Protein AF-A0A662H2T8-F1 (afdb_monomer)

Mean predicted aligned error: 11.65 Å

Radius of gyration: 18.66 Å; Cα contacts (8 Å, |Δi|>4): 124; chains: 1; bounding box: 40×36×52 Å

Secondary structure (DSSP, 8-state):
-EEE-SS-EEEEEE--SSSSEEEEEETTT--EEEEESSEEEEEE-TT-EEEEEETT-PPPGGGGS-------GGG---TT-------

Nearest PDB structures (foldseek):
  1j0j-assembly1_A  TM=5.275E-01  e=4.135E-02  Geobacillus stearothermophilus
  5h05-assembly2_B  TM=6.195E-01  e=3.517E-01  marine metagenome
  1gvi-assembly1_B  TM=5.106E-01  e=1.598E-01  Thermus sp.
  5h06-assembly4_D  TM=6.031E-01  e=7.314E-01  marine metagenome
  2dyp-assembly1_D  TM=6.307E-01  e=1.359E+00  Homo sapiens

Foldseek 3Di:
DKDWAQAWDKDKDQPPDPAQWKWKAWPVPRDIDIAGHRIGIDTDHHGTMIDIGGPPCDDDPVNVDPPPPDDDPVRPPPVPDDDDDDD

pLDDT: mean 78.58, std 13.8, range [48.97, 92.75]

Solvent-accessible surface area (backbone atoms only — not comparable to full-atom values): 5569 Å² total; per-residue (Å²): 90,82,48,76,30,83,58,61,45,80,46,77,42,72,50,90,50,94,55,52,38,33,34,39,33,32,71,87,74,72,46,74,45,80,37,63,46,68,55,34,72,49,82,45,50,59,71,37,43,32,40,41,40,48,65,96,50,81,79,54,76,74,79,69,54,80,81,72,78,88,68,56,84,88,68,65,76,70,89,78,72,81,78,80,79,80,131

Structure (mmCIF, N/CA/C/O backbone):
data_AF-A0A662H2T8-F1
#
_entry.id   AF-A0A662H2T8-F1
#
loop_
_atom_site.group_PDB
_atom_site.id
_atom_site.type_symbol
_atom_site.label_atom_id
_atom_site.label_alt_id
_atom_site.label_comp_id
_atom_site.label_asym_id
_atom_site.label_entity_id
_atom_site.label_seq_id
_atom_site.pdbx_PDB_ins_code
_atom_site.Cartn_x
_atom_site.Cartn_y
_atom_site.Cartn_z
_atom_site.occupancy
_atom_site.B_iso_or_equiv
_atom_site.auth_seq_id
_atom_site.auth_comp_id
_atom_site.auth_asym_id
_atom_site.auth_atom_id
_atom_site.pdbx_PDB_model_num
ATOM 1 N N . MET A 1 1 ? 2.733 -3.578 2.724 1.00 82.19 1 MET A N 1
ATOM 2 C CA . MET A 1 1 ?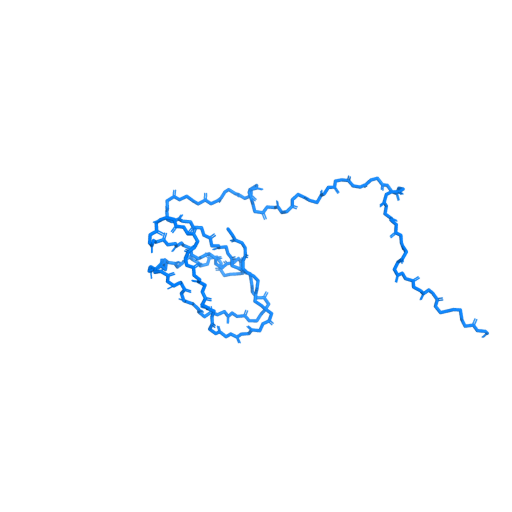 2.295 -4.218 1.462 1.00 82.19 1 MET A CA 1
ATOM 3 C C . MET A 1 1 ? 2.804 -3.392 0.289 1.00 82.19 1 MET A C 1
ATOM 5 O O . MET A 1 1 ? 2.822 -2.172 0.398 1.00 82.19 1 MET A O 1
ATOM 9 N N . ILE A 1 2 ? 3.229 -4.036 -0.801 1.00 85.56 2 ILE A N 1
ATOM 10 C CA . ILE A 1 2 ? 3.681 -3.363 -2.030 1.00 85.56 2 ILE A CA 1
ATOM 11 C C . ILE A 1 2 ? 2.602 -3.542 -3.100 1.00 85.56 2 ILE A C 1
ATOM 13 O O . ILE A 1 2 ? 2.106 -4.652 -3.284 1.00 85.56 2 ILE A O 1
ATOM 17 N N . VAL A 1 3 ? 2.237 -2.461 -3.787 1.00 85.25 3 VAL A N 1
ATOM 18 C CA . VAL A 1 3 ? 1.284 -2.465 -4.902 1.00 85.25 3 VAL A CA 1
ATOM 19 C C . VAL A 1 3 ? 1.984 -1.896 -6.130 1.00 85.25 3 VAL A C 1
ATOM 21 O O . VAL A 1 3 ? 2.360 -0.728 -6.138 1.00 85.25 3 VAL A O 1
ATOM 24 N N . ALA A 1 4 ? 2.159 -2.713 -7.165 1.00 86.00 4 ALA A N 1
ATOM 25 C CA . ALA A 1 4 ? 2.697 -2.280 -8.451 1.00 86.00 4 ALA A CA 1
ATOM 26 C C . ALA A 1 4 ? 1.562 -2.168 -9.472 1.00 86.00 4 ALA A C 1
ATOM 28 O O . ALA A 1 4 ? 0.705 -3.050 -9.553 1.00 86.00 4 ALA A O 1
ATOM 29 N N . SER A 1 5 ? 1.541 -1.080 -10.240 1.00 84.50 5 SER A N 1
ATOM 30 C CA . SER A 1 5 ? 0.534 -0.851 -11.272 1.00 84.50 5 SER A CA 1
ATOM 31 C C . SER A 1 5 ? 1.175 -0.852 -12.652 1.00 84.50 5 SER A C 1
ATOM 33 O O . SER A 1 5 ? 1.978 0.015 -12.980 1.00 84.50 5 SER A O 1
ATOM 35 N N . GLU A 1 6 ? 0.806 -1.818 -13.488 1.00 83.00 6 GLU A N 1
ATOM 36 C CA . GLU A 1 6 ? 1.315 -1.909 -14.863 1.00 83.00 6 GLU A CA 1
ATOM 37 C C . GLU A 1 6 ? 0.608 -0.930 -15.810 1.00 83.00 6 GLU A C 1
ATOM 39 O O . GLU A 1 6 ? 1.192 -0.473 -16.791 1.00 83.00 6 GLU A O 1
ATOM 44 N N . LYS A 1 7 ? -0.647 -0.578 -15.502 1.00 81.44 7 LYS A N 1
ATOM 45 C CA . LYS A 1 7 ? -1.494 0.322 -16.292 1.00 81.44 7 LYS A CA 1
ATOM 46 C C . LYS A 1 7 ? -2.179 1.344 -15.394 1.00 81.44 7 LYS A C 1
ATOM 48 O O . LYS A 1 7 ? -2.677 0.993 -14.327 1.00 81.44 7 LYS A O 1
ATOM 53 N N . 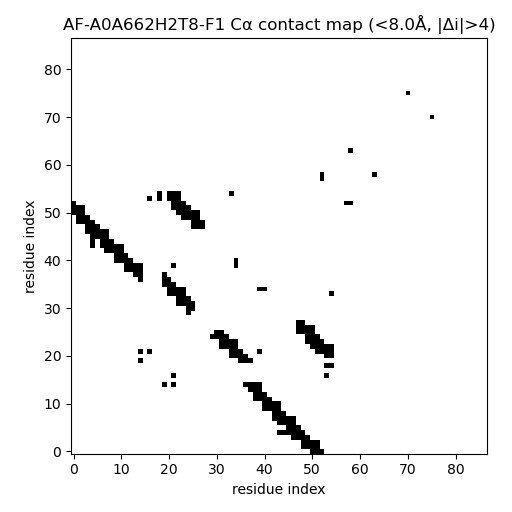ARG A 1 8 ? -2.267 2.589 -15.870 1.00 87.94 8 ARG A N 1
ATOM 54 C CA . ARG A 1 8 ? -3.032 3.664 -15.218 1.00 87.94 8 ARG A CA 1
ATOM 55 C C . ARG A 1 8 ? -4.487 3.238 -15.003 1.00 87.94 8 ARG A C 1
ATOM 57 O O . ARG A 1 8 ? -5.115 2.714 -15.923 1.00 87.94 8 ARG A O 1
ATOM 64 N N . GLY A 1 9 ? -5.039 3.519 -13.828 1.00 89.19 9 GLY A N 1
ATOM 65 C CA . GLY A 1 9 ? -6.439 3.234 -13.545 1.00 89.19 9 GLY A CA 1
ATOM 66 C C . GLY A 1 9 ? -6.825 3.467 -12.094 1.00 89.19 9 GLY A C 1
ATOM 67 O O . GLY A 1 9 ? -6.065 4.006 -11.298 1.00 89.19 9 GLY A O 1
ATOM 68 N N . LYS A 1 10 ? -8.043 3.060 -11.753 1.00 91.31 10 LYS A N 1
ATOM 69 C CA . LYS A 1 10 ? -8.556 3.121 -10.389 1.00 91.31 10 LYS A CA 1
ATOM 70 C C . LYS A 1 10 ? -8.312 1.779 -9.707 1.00 91.31 10 LYS A C 1
ATOM 72 O O . LYS A 1 10 ? -8.848 0.763 -10.148 1.00 91.31 10 LYS A O 1
ATOM 77 N N . CYS A 1 11 ? -7.506 1.767 -8.651 1.00 89.25 11 CYS A N 1
ATOM 78 C CA . CYS A 1 11 ? -7.236 0.572 -7.862 1.00 89.25 11 CYS A CA 1
ATO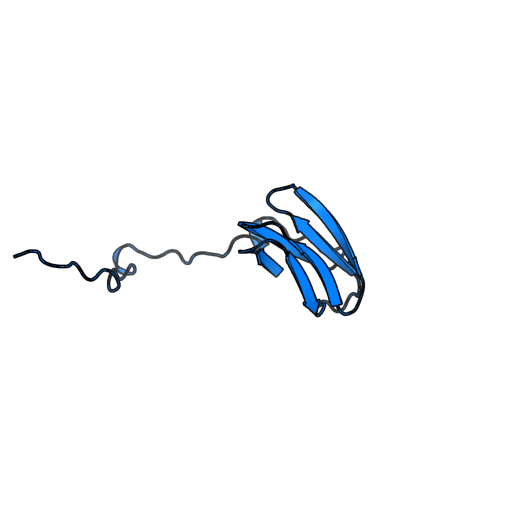M 79 C C . CYS A 1 11 ? -8.167 0.531 -6.648 1.00 89.25 11 CYS A C 1
ATOM 81 O O . CYS A 1 11 ? -8.357 1.540 -5.967 1.00 89.25 11 CYS A O 1
ATOM 83 N N . ARG A 1 12 ? -8.755 -0.641 -6.392 1.00 92.31 12 ARG A N 1
ATOM 84 C CA . ARG A 1 12 ? -9.608 -0.912 -5.231 1.00 92.31 12 ARG A CA 1
ATOM 85 C C . ARG A 1 12 ? -9.063 -2.143 -4.528 1.00 92.31 12 ARG A C 1
ATOM 87 O O . ARG A 1 12 ? -8.964 -3.203 -5.140 1.00 92.31 12 ARG A O 1
ATOM 94 N N . ILE A 1 13 ? -8.709 -1.999 -3.260 1.00 89.94 13 ILE A N 1
ATOM 95 C CA . ILE A 1 13 ? -8.123 -3.067 -2.450 1.00 89.94 13 ILE A CA 1
ATOM 96 C C . ILE A 1 13 ? -8.971 -3.209 -1.194 1.00 89.94 13 ILE A C 1
ATOM 98 O O . ILE A 1 13 ? -9.265 -2.217 -0.533 1.00 89.94 13 ILE A O 1
ATOM 102 N N . ARG A 1 14 ? -9.364 -4.433 -0.838 1.00 91.38 14 ARG A N 1
ATOM 103 C CA . ARG A 1 14 ? -9.980 -4.679 0.470 1.00 91.38 14 ARG A CA 1
ATOM 104 C C . ARG A 1 14 ? -8.940 -4.397 1.550 1.00 91.38 14 ARG A C 1
ATOM 106 O O . ARG A 1 14 ? -7.859 -4.973 1.487 1.00 91.38 14 ARG A O 1
ATOM 113 N N . ASN A 1 15 ? -9.257 -3.517 2.496 1.00 91.31 15 ASN A N 1
ATOM 114 C CA . ASN A 1 15 ? -8.336 -3.111 3.549 1.00 91.31 15 ASN A CA 1
ATOM 115 C C . ASN A 1 15 ? -7.868 -4.357 4.328 1.00 91.31 15 ASN A C 1
ATOM 117 O O . ASN A 1 15 ? -8.701 -5.010 4.960 1.00 91.31 15 ASN A O 1
ATOM 121 N N . PRO A 1 16 ? -6.573 -4.721 4.254 1.00 87.31 16 PRO A N 1
ATOM 122 C CA . PRO A 1 16 ? -6.055 -5.898 4.940 1.00 87.31 16 PRO A CA 1
ATOM 123 C C . PRO A 1 16 ? -5.685 -5.609 6.401 1.00 87.31 16 PRO A C 1
ATOM 125 O O . PRO A 1 16 ? -5.223 -6.513 7.091 1.00 87.31 16 PRO A O 1
ATOM 128 N N . PHE A 1 17 ? -5.814 -4.362 6.861 1.00 87.81 17 PHE A N 1
ATOM 129 C CA . PHE A 1 17 ? -5.422 -3.949 8.201 1.00 87.81 17 PHE A CA 1
ATOM 130 C C . PHE A 1 17 ? -6.630 -3.878 9.134 1.00 87.81 17 PHE A C 1
ATOM 132 O O . PHE A 1 17 ? -7.699 -3.411 8.744 1.00 87.81 17 PHE A O 1
ATOM 139 N N . ASP A 1 18 ? -6.426 -4.262 10.397 1.00 82.88 18 ASP A N 1
ATOM 140 C CA . ASP A 1 18 ? -7.453 -4.159 11.445 1.00 82.88 18 ASP A CA 1
ATOM 141 C C . ASP A 1 18 ? -7.887 -2.702 11.679 1.00 82.88 18 ASP A C 1
ATOM 143 O O . ASP A 1 18 ? -9.038 -2.413 12.013 1.00 82.88 18 ASP A O 1
ATOM 147 N N . ASN A 1 19 ? -6.966 -1.760 11.450 1.00 77.19 19 ASN A N 1
ATOM 148 C CA . ASN A 1 19 ? -7.273 -0.340 11.443 1.00 77.19 19 ASN A CA 1
ATOM 149 C C . ASN A 1 19 ? -7.963 0.048 10.134 1.00 77.19 19 ASN A C 1
ATOM 151 O O . ASN A 1 19 ? -7.455 -0.179 9.036 1.00 77.19 19 ASN A O 1
ATOM 155 N N . LYS A 1 20 ? -9.080 0.773 10.253 1.00 85.62 20 LYS A N 1
ATOM 156 C CA . LYS A 1 20 ? -9.807 1.328 9.100 1.00 85.62 20 LYS A CA 1
ATOM 157 C C . LYS A 1 20 ? -9.019 2.390 8.328 1.00 85.62 20 LYS A C 1
ATOM 159 O O . LYS A 1 20 ? -9.520 2.849 7.311 1.00 85.62 20 LYS A O 1
ATOM 164 N N . ARG A 1 21 ? -7.831 2.785 8.794 1.00 89.75 21 ARG A N 1
ATOM 165 C CA . ARG A 1 21 ? -6.970 3.798 8.179 1.00 89.75 21 ARG A CA 1
ATOM 166 C C . ARG A 1 21 ? -5.659 3.190 7.710 1.00 89.75 21 ARG A C 1
ATOM 168 O O . ARG A 1 21 ? -4.944 2.539 8.477 1.00 89.75 21 ARG A O 1
ATOM 175 N N . ALA A 1 22 ? -5.336 3.448 6.453 1.00 92.19 22 ALA A N 1
ATOM 176 C CA . ALA A 1 22 ? -4.102 3.039 5.809 1.00 92.19 22 ALA A CA 1
ATOM 177 C C . ALA A 1 22 ? -3.440 4.246 5.147 1.00 92.19 22 ALA A C 1
ATOM 179 O O . ALA A 1 22 ? -4.107 5.192 4.737 1.00 92.19 22 ALA A O 1
ATOM 180 N N . VAL A 1 23 ? -2.124 4.200 5.007 1.00 91.81 23 VAL A N 1
ATOM 181 C CA . VAL A 1 23 ? -1.343 5.211 4.306 1.00 91.81 23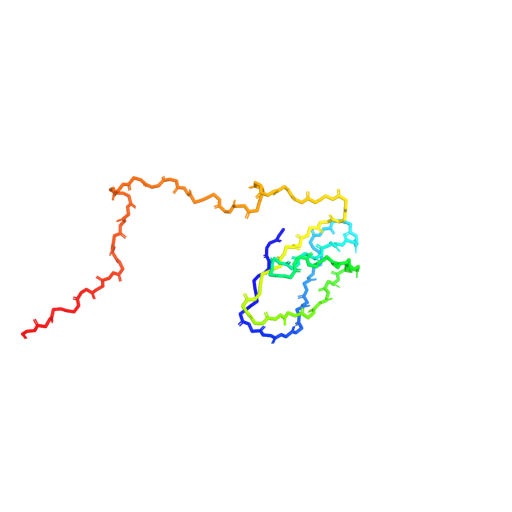 VAL A CA 1
ATOM 182 C C . VAL A 1 23 ? -0.779 4.589 3.038 1.00 91.81 23 VAL A C 1
ATOM 184 O O . VAL A 1 23 ? -0.194 3.504 3.062 1.00 91.81 23 VAL A O 1
ATOM 187 N N . LEU A 1 24 ? -0.987 5.291 1.930 1.00 91.62 24 LEU A N 1
ATOM 188 C CA . LEU A 1 24 ? -0.434 4.999 0.621 1.00 91.62 24 LEU A CA 1
ATOM 189 C C . LEU A 1 24 ? 0.722 5.966 0.346 1.00 91.62 24 LEU A C 1
ATOM 191 O O . LEU A 1 24 ? 0.510 7.174 0.292 1.00 91.62 24 LEU A O 1
ATOM 195 N N . LEU A 1 25 ? 1.923 5.442 0.135 1.00 90.25 25 LEU A N 1
ATOM 196 C CA . LEU A 1 25 ? 3.120 6.197 -0.232 1.00 90.25 25 LEU A CA 1
ATOM 197 C C . LEU A 1 25 ? 3.515 5.855 -1.672 1.00 90.25 25 LEU A C 1
ATOM 199 O O . LEU A 1 25 ? 3.849 4.709 -1.967 1.00 90.25 25 LEU A O 1
ATOM 203 N N . GLY A 1 26 ? 3.495 6.837 -2.572 1.00 88.06 26 GLY A N 1
ATOM 204 C CA . GLY A 1 26 ? 4.005 6.668 -3.934 1.00 88.06 26 GLY A CA 1
ATOM 205 C C . GLY A 1 26 ? 5.532 6.676 -3.947 1.00 88.06 26 GLY A C 1
ATOM 206 O O . GLY A 1 26 ? 6.138 7.663 -3.537 1.00 88.06 26 GLY A O 1
ATOM 207 N N . THR A 1 27 ? 6.171 5.612 -4.434 1.00 81.69 27 THR A N 1
ATOM 208 C CA . THR A 1 27 ? 7.644 5.517 -4.419 1.00 81.69 27 THR A CA 1
ATOM 209 C C . THR A 1 27 ? 8.308 6.454 -5.417 1.00 81.69 27 THR A C 1
ATOM 211 O O . THR A 1 27 ? 9.408 6.935 -5.170 1.00 81.69 27 THR A O 1
ATOM 214 N N . SER A 1 28 ? 7.634 6.729 -6.533 1.00 77.94 28 SER A N 1
ATOM 215 C CA . SER A 1 28 ? 8.088 7.636 -7.588 1.00 77.94 28 SER A CA 1
ATOM 216 C C . SER A 1 28 ? 7.905 9.110 -7.222 1.00 77.94 28 SER A C 1
ATOM 218 O O . SER A 1 28 ? 8.729 9.940 -7.589 1.00 77.94 28 SER A O 1
ATOM 220 N N . THR A 1 29 ? 6.835 9.447 -6.496 1.00 78.56 29 THR A N 1
ATOM 221 C CA . THR A 1 29 ? 6.471 10.841 -6.183 1.00 78.56 29 THR A CA 1
ATOM 222 C C . THR A 1 29 ? 6.827 11.267 -4.761 1.00 78.56 29 THR A C 1
ATOM 224 O O . THR A 1 29 ? 6.806 12.460 -4.468 1.00 78.56 29 THR A O 1
ATOM 227 N N . GLY A 1 30 ? 7.095 10.316 -3.861 1.00 82.38 30 GLY A N 1
ATOM 228 C CA . GLY A 1 30 ? 7.284 10.570 -2.431 1.00 82.38 30 GLY A CA 1
ATOM 229 C C . GLY A 1 30 ? 6.028 11.086 -1.721 1.00 82.38 30 GLY A C 1
ATOM 230 O O . GLY A 1 30 ? 6.108 11.520 -0.575 1.00 82.38 30 GLY A O 1
ATOM 231 N N . ARG A 1 31 ? 4.868 11.081 -2.391 1.00 84.56 31 ARG A N 1
ATOM 232 C CA . ARG A 1 31 ? 3.619 11.607 -1.834 1.00 84.56 31 ARG A CA 1
ATOM 233 C C . ARG A 1 31 ? 2.928 10.554 -0.986 1.00 84.56 31 ARG A C 1
ATOM 235 O O . ARG A 1 31 ? 2.724 9.426 -1.437 1.00 84.56 31 ARG A O 1
ATOM 242 N N . GLU A 1 32 ? 2.521 10.965 0.207 1.00 90.00 32 GLU A N 1
ATOM 243 C CA . GLU A 1 32 ? 1.714 10.163 1.120 1.00 90.00 32 GLU A CA 1
ATOM 244 C C . GLU A 1 32 ? 0.247 10.583 1.039 1.00 90.00 32 GLU A C 1
ATOM 246 O O . GLU A 1 32 ? -0.079 11.765 0.908 1.00 90.00 32 GLU A O 1
ATOM 251 N N . ARG A 1 33 ? -0.647 9.601 1.109 1.00 90.81 33 ARG A N 1
ATOM 252 C CA . ARG A 1 33 ? -2.089 9.813 1.136 1.00 90.81 33 ARG A CA 1
ATOM 253 C C . ARG A 1 33 ? -2.736 8.835 2.100 1.00 90.81 33 ARG A C 1
ATOM 255 O O . ARG A 1 33 ? -2.536 7.629 1.984 1.00 90.81 33 ARG A O 1
ATOM 262 N N . THR A 1 34 ? -3.545 9.349 3.014 1.00 92.31 34 THR A N 1
ATOM 263 C CA . THR A 1 34 ? -4.345 8.514 3.912 1.00 92.31 34 THR A CA 1
ATOM 264 C C . THR A 1 34 ? -5.609 8.051 3.195 1.00 92.31 34 THR A C 1
ATOM 266 O O . THR A 1 34 ? -6.273 8.829 2.508 1.00 92.31 34 THR A O 1
ATOM 269 N N . LEU A 1 35 ? -5.917 6.767 3.336 1.00 92.44 35 LEU A N 1
ATOM 270 C CA . LEU A 1 35 ?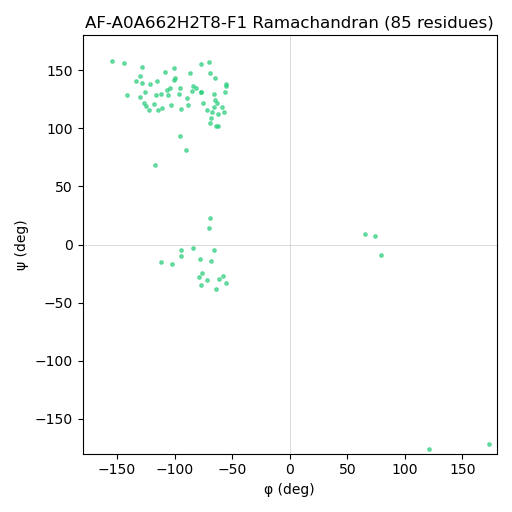 -7.095 6.093 2.811 1.00 92.44 35 LEU A CA 1
ATOM 271 C C . LEU A 1 35 ? -7.854 5.480 3.988 1.00 92.44 35 LEU A C 1
ATOM 273 O O . LEU A 1 35 ? -7.240 4.907 4.890 1.00 92.44 35 LEU A O 1
ATOM 277 N N . GLU A 1 36 ? -9.182 5.582 3.975 1.00 92.75 36 GLU A N 1
ATOM 278 C CA . GLU A 1 36 ? -10.024 5.085 5.064 1.00 92.75 36 GLU A CA 1
ATOM 279 C C . GLU A 1 36 ? -11.163 4.204 4.546 1.00 92.75 36 GLU A C 1
ATOM 281 O O . GLU A 1 36 ? -11.725 4.462 3.482 1.00 92.75 36 GLU A O 1
ATOM 286 N N . GLY A 1 37 ? -11.522 3.182 5.323 1.00 90.62 37 GLY A N 1
ATOM 287 C CA . GLY A 1 37 ? -12.659 2.301 5.068 1.00 90.62 37 GLY A CA 1
ATOM 288 C C . GLY A 1 37 ? -12.290 0.826 4.918 1.00 90.62 37 GLY A C 1
ATOM 289 O O . GLY A 1 37 ? -11.145 0.411 5.103 1.00 90.62 37 GLY A O 1
ATOM 290 N N . GLU A 1 38 ? -13.302 0.018 4.593 1.00 90.88 38 GLU A N 1
ATOM 291 C CA . GLU A 1 38 ? -13.142 -1.418 4.312 1.00 90.88 38 GLU A CA 1
ATOM 292 C C . GLU A 1 38 ? -12.542 -1.682 2.929 1.00 90.88 38 GLU A C 1
ATOM 294 O O . GLU A 1 38 ? -11.934 -2.726 2.694 1.00 90.88 38 GLU A O 1
ATOM 299 N N . VAL A 1 39 ? -12.706 -0.734 2.007 1.00 92.19 39 VAL A N 1
ATOM 300 C CA . VAL A 1 39 ? -12.134 -0.770 0.663 1.00 92.19 39 VAL A CA 1
ATOM 301 C C . VAL A 1 39 ? -11.333 0.507 0.464 1.00 92.19 39 VAL A C 1
ATOM 303 O O . VAL A 1 39 ? -11.873 1.607 0.530 1.00 92.19 39 VAL A O 1
ATOM 306 N N . LEU A 1 40 ? -10.040 0.342 0.218 1.00 92.00 40 LEU A N 1
ATOM 307 C CA . LEU A 1 40 ? -9.093 1.412 -0.048 1.00 92.00 40 LEU A CA 1
ATOM 308 C C . LEU A 1 40 ? -9.079 1.681 -1.549 1.00 92.00 40 LEU A C 1
ATOM 310 O O . LEU A 1 40 ? -8.883 0.764 -2.351 1.00 92.00 40 LEU A O 1
ATOM 314 N N . GLU A 1 41 ? -9.294 2.936 -1.924 1.00 92.75 41 GLU A N 1
ATOM 315 C CA . GLU A 1 41 ? -9.497 3.332 -3.312 1.00 92.75 41 GLU A CA 1
ATOM 316 C C . GLU A 1 41 ? -8.596 4.509 -3.683 1.00 92.75 41 GLU A C 1
ATOM 318 O O . GLU A 1 41 ? -8.584 5.536 -3.006 1.00 92.75 41 GLU A O 1
ATOM 323 N N . PHE A 1 42 ? -7.828 4.355 -4.761 1.00 91.19 42 PHE A N 1
ATOM 324 C CA . PHE A 1 42 ? -6.891 5.375 -5.226 1.00 91.19 42 PHE A CA 1
ATOM 325 C C . PHE A 1 42 ? -6.629 5.265 -6.730 1.00 91.19 42 PHE A C 1
ATOM 327 O O . PHE A 1 42 ? -6.830 4.215 -7.345 1.00 91.19 42 PHE A O 1
ATOM 334 N N . GLU A 1 43 ? -6.181 6.366 -7.330 1.00 90.50 43 GLU A N 1
ATOM 335 C CA . GLU A 1 43 ? -5.722 6.375 -8.719 1.00 90.50 43 GLU A CA 1
ATOM 336 C C . GLU A 1 43 ? -4.263 5.927 -8.803 1.00 90.50 43 GLU A C 1
ATOM 338 O O . GLU A 1 43 ? -3.425 6.347 -8.002 1.00 90.50 43 GLU A O 1
ATOM 343 N N . THR A 1 44 ? -3.971 5.078 -9.784 1.00 88.44 44 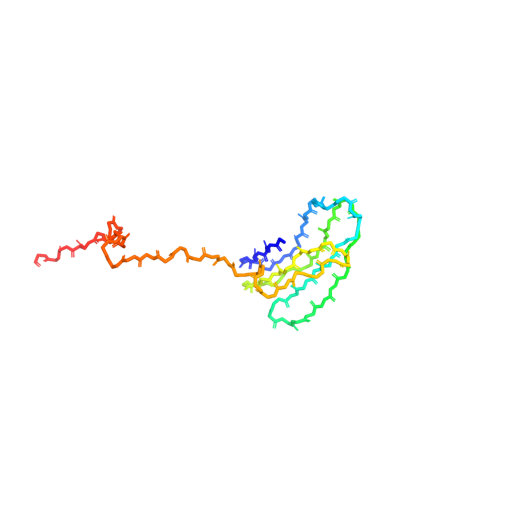THR A N 1
ATOM 344 C CA . THR A 1 44 ? -2.628 4.603 -10.100 1.00 88.44 44 THR A CA 1
ATOM 345 C C . THR A 1 44 ? -2.121 5.206 -11.396 1.00 88.44 44 THR A C 1
ATOM 347 O O . THR A 1 44 ? -2.877 5.438 -12.340 1.00 88.44 44 THR A O 1
ATOM 350 N N . GLU A 1 45 ? -0.812 5.395 -11.465 1.00 86.19 45 GLU A N 1
ATOM 351 C CA . GLU A 1 45 ? -0.078 5.746 -12.673 1.00 86.19 45 GLU A CA 1
ATOM 352 C C . GLU A 1 45 ? 0.594 4.503 -13.266 1.00 86.19 45 GLU A C 1
ATOM 354 O O . GLU A 1 45 ? 0.926 3.549 -12.560 1.00 86.19 45 GLU A O 1
ATOM 359 N N . SER A 1 46 ? 0.794 4.507 -14.585 1.00 85.00 46 SER A N 1
ATOM 360 C CA . SER A 1 46 ? 1.407 3.377 -15.287 1.00 85.00 46 SER A CA 1
ATOM 361 C C . SER A 1 46 ? 2.865 3.208 -14.857 1.00 85.00 46 SER A C 1
ATOM 363 O O . SER A 1 46 ? 3.627 4.170 -14.882 1.00 85.00 46 SER A O 1
ATOM 365 N N . GLY A 1 47 ? 3.253 1.992 -14.477 1.00 83.50 47 GLY A N 1
ATOM 366 C CA . GLY A 1 47 ? 4.610 1.667 -14.030 1.00 83.50 47 GLY A CA 1
ATOM 367 C C . GLY A 1 47 ? 4.950 2.169 -12.626 1.00 83.50 47 GLY A C 1
ATOM 368 O O . GLY A 1 47 ? 6.101 2.067 -12.205 1.00 83.50 47 GLY A O 1
ATOM 369 N N . SER A 1 48 ? 3.977 2.712 -11.890 1.00 84.31 48 SER A N 1
ATOM 370 C CA . SER A 1 48 ? 4.210 3.217 -10.540 1.00 84.31 48 SER A CA 1
ATOM 371 C C . SER A 1 48 ? 4.071 2.127 -9.486 1.00 84.31 48 SER A C 1
ATOM 373 O O . SER A 1 48 ? 3.272 1.193 -9.603 1.00 84.31 48 SER A O 1
ATOM 375 N N . THR A 1 49 ? 4.866 2.277 -8.430 1.00 86.88 49 THR A N 1
ATOM 376 C CA . THR A 1 49 ? 4.839 1.416 -7.251 1.00 86.88 49 THR A CA 1
ATOM 377 C C . THR A 1 49 ? 4.396 2.235 -6.046 1.00 86.88 49 THR A C 1
ATOM 379 O O . THR A 1 49 ? 4.759 3.402 -5.884 1.00 86.88 49 THR A O 1
ATOM 382 N N . TYR A 1 50 ? 3.580 1.615 -5.206 1.00 88.12 50 TYR A N 1
ATOM 383 C CA . TYR A 1 50 ? 3.015 2.218 -4.015 1.00 88.12 50 TYR A CA 1
ATOM 384 C C . TYR A 1 50 ? 3.273 1.318 -2.815 1.00 88.12 50 TYR A C 1
ATOM 386 O O . TYR A 1 50 ? 3.121 0.095 -2.885 1.00 88.12 50 TYR A O 1
ATOM 394 N N . PHE A 1 51 ? 3.618 1.931 -1.692 1.00 88.88 51 PHE A N 1
ATOM 395 C CA . PHE A 1 51 ? 3.651 1.265 -0.403 1.00 88.88 51 PHE A CA 1
ATOM 396 C C . PHE A 1 51 ? 2.356 1.521 0.338 1.00 88.88 51 PHE A C 1
ATOM 398 O O . PHE A 1 51 ? 1.931 2.661 0.490 1.00 88.88 51 PHE A O 1
ATOM 405 N N . LEU A 1 52 ? 1.749 0.444 0.816 1.00 89.94 52 LEU A N 1
ATOM 406 C CA . LEU A 1 52 ? 0.527 0.479 1.594 1.00 89.94 52 LEU A CA 1
ATOM 407 C C . LEU A 1 52 ? 0.800 -0.101 2.985 1.00 89.94 52 LEU A C 1
ATOM 409 O O . LEU A 1 52 ? 1.234 -1.255 3.107 1.00 89.94 52 LEU A O 1
ATOM 413 N N . TYR A 1 53 ? 0.564 0.693 4.025 1.00 90.00 53 TYR A N 1
ATOM 414 C CA . TYR A 1 53 ? 0.808 0.326 5.423 1.00 90.00 53 TYR A CA 1
ATOM 415 C C . TYR A 1 53 ? -0.266 0.913 6.351 1.00 90.00 53 TYR A C 1
ATOM 417 O O . TYR A 1 53 ? -0.912 1.893 5.980 1.00 90.00 53 TYR A O 1
ATOM 425 N N . PRO A 1 54 ? -0.500 0.332 7.542 1.00 91.81 54 PRO A N 1
ATOM 426 C CA . PRO A 1 54 ? -1.472 0.886 8.473 1.00 91.81 54 PRO A CA 1
ATOM 427 C C . PRO A 1 54 ? -0.974 2.214 9.049 1.00 91.81 54 PRO A C 1
ATOM 429 O O . PRO A 1 54 ? 0.229 2.408 9.252 1.00 91.81 54 PRO A O 1
ATOM 432 N N . GLU A 1 55 ? -1.902 3.125 9.340 1.00 88.31 55 GLU A N 1
ATOM 433 C CA . GLU A 1 55 ? -1.570 4.410 9.962 1.00 88.31 55 GLU A CA 1
ATOM 434 C C . GLU A 1 55 ? -0.784 4.207 11.274 1.00 88.31 55 GLU A C 1
ATOM 436 O O . GLU A 1 55 ? -1.062 3.295 12.056 1.00 88.31 55 GLU A O 1
ATOM 441 N N . GLY A 1 56 ? 0.252 5.026 11.491 1.00 84.06 56 GLY A N 1
ATOM 442 C CA . GLY A 1 56 ? 1.126 4.950 12.669 1.00 84.06 56 GLY A CA 1
ATOM 443 C C . GLY A 1 56 ? 2.206 3.859 12.627 1.00 84.06 56 GLY A C 1
ATOM 444 O O . GLY A 1 56 ? 3.110 3.876 13.459 1.00 84.06 56 GLY A O 1
ATOM 445 N N . LYS A 1 57 ? 2.179 2.945 11.648 1.00 83.19 57 LYS A N 1
ATOM 446 C CA . LYS A 1 57 ? 3.214 1.914 11.452 1.00 83.19 57 LYS A CA 1
ATOM 447 C C . LYS A 1 57 ? 3.918 2.101 10.113 1.00 83.19 57 LYS A C 1
ATOM 449 O O . LYS A 1 57 ? 3.767 1.292 9.197 1.00 83.19 57 LYS A O 1
ATOM 454 N N . ARG A 1 58 ? 4.684 3.190 9.997 1.00 82.25 58 ARG A N 1
ATOM 455 C CA . ARG A 1 58 ? 5.510 3.446 8.812 1.00 82.25 58 ARG A CA 1
ATOM 456 C C . ARG A 1 58 ? 6.572 2.340 8.686 1.00 82.25 58 ARG A C 1
ATOM 458 O O . ARG A 1 58 ? 7.351 2.173 9.625 1.00 82.25 58 ARG A O 1
ATOM 465 N N . PRO A 1 59 ? 6.614 1.594 7.570 1.00 74.88 59 PRO A N 1
ATOM 466 C CA . PRO A 1 59 ? 7.626 0.567 7.358 1.00 74.88 59 PRO A CA 1
ATOM 467 C C . PRO A 1 59 ? 9.012 1.209 7.262 1.00 74.88 59 PRO A C 1
ATOM 469 O O . PRO A 1 59 ? 9.158 2.310 6.718 1.00 74.88 59 PRO A O 1
ATOM 472 N N . ARG A 1 60 ? 10.030 0.531 7.800 1.00 72.44 60 ARG A N 1
ATOM 473 C CA . ARG A 1 60 ? 11.425 0.957 7.645 1.00 72.44 60 ARG A CA 1
ATOM 474 C C . ARG A 1 60 ? 11.906 0.581 6.252 1.00 72.44 60 ARG A C 1
ATOM 476 O O . ARG A 1 60 ? 11.394 -0.358 5.659 1.00 72.44 60 ARG A O 1
ATOM 483 N N . ILE A 1 61 ? 12.908 1.290 5.735 1.00 65.12 61 ILE A N 1
ATOM 484 C CA . ILE A 1 61 ? 13.468 1.034 4.395 1.00 65.12 61 ILE A CA 1
ATOM 485 C C . ILE A 1 61 ? 13.926 -0.427 4.246 1.00 65.12 61 ILE A C 1
ATOM 487 O O . ILE A 1 61 ? 13.786 -1.013 3.176 1.00 65.12 61 ILE A O 1
ATOM 491 N N . GLU A 1 62 ? 14.404 -1.029 5.332 1.00 66.75 62 GLU A N 1
ATOM 492 C CA . GLU A 1 62 ? 14.813 -2.436 5.397 1.00 66.75 62 GLU A CA 1
ATOM 493 C C . GLU A 1 62 ? 13.645 -3.413 5.176 1.00 66.75 62 GLU A C 1
ATOM 495 O O . GLU A 1 62 ? 13.808 -4.404 4.470 1.00 66.75 62 GLU A O 1
ATOM 500 N N . ASP A 1 63 ? 12.449 -3.106 5.695 1.00 63.66 63 ASP A N 1
ATOM 501 C CA . ASP A 1 63 ? 11.236 -3.921 5.505 1.00 63.66 63 ASP A CA 1
ATOM 502 C C . ASP A 1 63 ? 10.730 -3.881 4.049 1.00 63.66 63 ASP A C 1
ATOM 504 O O . ASP A 1 63 ? 9.861 -4.662 3.654 1.00 63.66 63 ASP A O 1
ATOM 508 N N . LEU A 1 64 ? 11.232 -2.928 3.254 1.00 61.09 64 LEU A N 1
ATOM 509 C CA . LEU A 1 64 ? 10.808 -2.666 1.878 1.00 61.09 64 LEU A CA 1
ATOM 510 C C . LEU A 1 64 ? 11.674 -3.389 0.840 1.00 61.09 64 LEU A C 1
ATOM 512 O O . LEU A 1 64 ? 11.316 -3.405 -0.340 1.00 61.09 64 LEU A O 1
ATOM 516 N N . GLN A 1 65 ? 12.796 -3.985 1.249 1.00 60.75 65 GLN A N 1
ATOM 517 C CA . GLN A 1 65 ? 13.635 -4.776 0.357 1.00 60.75 65 GLN A CA 1
ATOM 518 C C . GLN A 1 65 ? 13.157 -6.228 0.352 1.00 60.75 65 GLN A C 1
ATOM 520 O O . GLN A 1 65 ? 13.173 -6.914 1.373 1.00 60.75 65 GLN A O 1
ATOM 525 N N . ILE A 1 66 ? 12.759 -6.728 -0.821 1.00 59.97 66 ILE A N 1
ATOM 526 C CA . ILE A 1 66 ? 12.627 -8.172 -1.025 1.00 59.97 66 ILE A CA 1
ATOM 527 C C . ILE A 1 66 ? 14.030 -8.740 -0.835 1.00 59.97 66 ILE A C 1
ATOM 529 O O . ILE A 1 66 ? 14.916 -8.452 -1.641 1.00 59.97 66 ILE A O 1
ATOM 533 N N . GLN A 1 67 ? 14.244 -9.513 0.230 1.00 56.69 67 GLN A N 1
ATOM 534 C CA . GLN A 1 67 ? 15.508 -10.211 0.415 1.00 56.69 67 GLN A CA 1
ATOM 535 C C . GLN A 1 67 ? 15.679 -11.179 -0.753 1.00 56.69 67 GLN A C 1
ATOM 537 O O . GLN A 1 67 ? 15.037 -12.227 -0.819 1.00 56.69 67 GLN A O 1
ATOM 542 N N . VAL A 1 68 ? 16.517 -10.797 -1.713 1.00 62.31 68 VAL A N 1
ATOM 543 C CA . VAL A 1 68 ? 16.956 -11.714 -2.753 1.00 62.31 68 VAL A CA 1
ATOM 544 C C . VAL A 1 68 ? 17.907 -12.678 -2.052 1.00 62.31 68 VAL A C 1
ATOM 546 O O . VAL A 1 68 ? 18.933 -12.223 -1.540 1.00 62.31 68 VAL A O 1
ATOM 549 N N . PRO A 1 69 ? 17.584 -13.981 -1.965 1.00 64.81 69 PRO A N 1
ATOM 550 C CA . PRO A 1 69 ? 18.503 -14.930 -1.366 1.00 64.81 69 PRO A CA 1
ATOM 551 C C . PRO A 1 69 ? 19.826 -14.848 -2.121 1.00 64.81 69 PRO A C 1
ATOM 553 O O . PRO A 1 69 ? 19.843 -14.850 -3.356 1.00 64.81 69 PRO A O 1
ATOM 556 N N . ARG A 1 70 ? 20.927 -14.736 -1.376 1.00 68.19 70 ARG A N 1
ATOM 557 C CA . ARG A 1 70 ?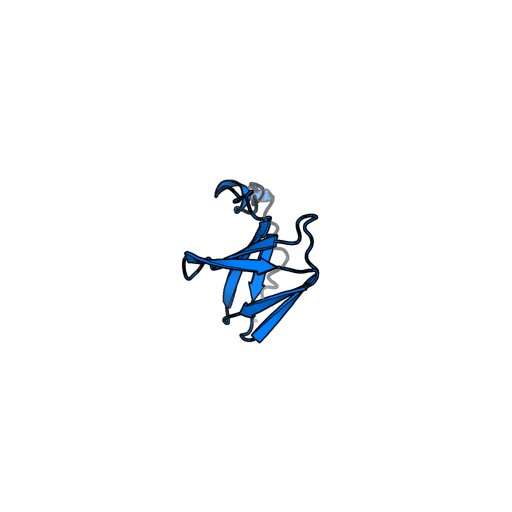 22.267 -14.815 -1.947 1.00 68.19 70 ARG A CA 1
ATOM 558 C C . ARG A 1 70 ? 22.386 -16.177 -2.624 1.00 68.19 70 ARG A C 1
ATOM 560 O O . ARG A 1 70 ? 22.228 -17.193 -1.959 1.00 68.19 70 ARG A O 1
ATOM 567 N N . ARG A 1 71 ? 22.601 -16.167 -3.937 1.00 70.88 71 ARG A N 1
ATOM 568 C CA . ARG A 1 71 ? 22.839 -17.368 -4.737 1.00 70.88 71 ARG A CA 1
ATOM 569 C C . ARG A 1 71 ? 24.311 -17.416 -5.088 1.00 70.88 71 ARG A C 1
ATOM 571 O O . ARG A 1 71 ? 24.843 -16.432 -5.603 1.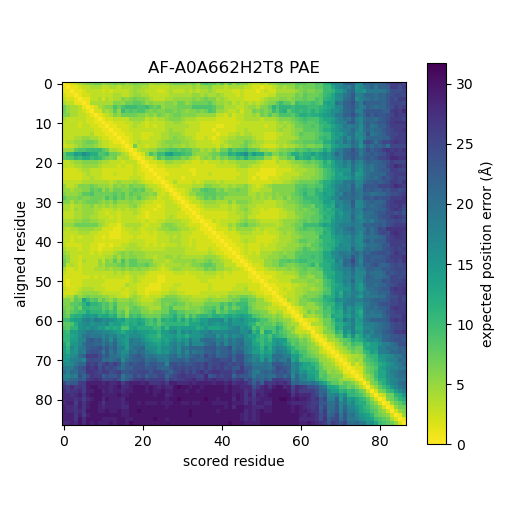00 70.88 71 ARG A O 1
ATOM 578 N N . GLU A 1 72 ? 24.951 -18.538 -4.822 1.00 68.25 72 GLU A N 1
ATOM 579 C CA . GLU A 1 72 ? 26.287 -18.809 -5.331 1.00 68.25 72 GLU A CA 1
ATOM 580 C C . GLU A 1 72 ? 26.222 -19.048 -6.849 1.00 68.25 72 GLU A C 1
ATOM 582 O O . GLU A 1 72 ? 25.174 -19.375 -7.413 1.00 68.25 72 GLU A O 1
ATOM 587 N N . SER A 1 73 ? 27.336 -18.848 -7.555 1.00 65.94 73 SER A N 1
ATOM 588 C CA . SER A 1 73 ? 27.373 -18.901 -9.028 1.00 65.94 73 SER A CA 1
ATOM 589 C C . SER A 1 73 ? 26.905 -20.245 -9.607 1.00 65.94 73 SER A C 1
ATOM 591 O O . SER A 1 73 ? 26.367 -20.285 -10.712 1.00 65.94 73 SER A O 1
ATOM 593 N N . CYS A 1 74 ? 27.049 -21.331 -8.847 1.00 66.06 74 CYS A N 1
ATOM 594 C CA . CYS A 1 74 ? 26.572 -22.673 -9.181 1.00 66.06 74 CYS A CA 1
ATOM 595 C C . CYS A 1 74 ? 25.062 -22.891 -8.956 1.00 66.06 74 CYS A C 1
ATOM 597 O O . CYS A 1 74 ? 24.517 -23.877 -9.444 1.00 66.06 74 CYS A O 1
ATOM 599 N N . GLU A 1 75 ? 24.373 -21.985 -8.256 1.00 65.06 75 GLU A N 1
ATOM 600 C CA . GLU A 1 75 ? 22.935 -22.066 -7.948 1.00 65.06 75 GLU A CA 1
ATOM 601 C C . GLU A 1 75 ? 22.072 -21.300 -8.971 1.00 65.06 75 GLU A C 1
ATOM 603 O O . GLU A 1 75 ? 20.837 -21.335 -8.935 1.00 65.06 75 GLU A O 1
ATOM 608 N N . ILE A 1 76 ? 22.709 -20.605 -9.920 1.00 64.38 76 ILE A N 1
ATOM 609 C CA . ILE A 1 76 ? 22.053 -19.861 -10.998 1.00 64.38 76 ILE A CA 1
ATOM 610 C C . ILE A 1 76 ? 21.879 -20.796 -12.203 1.00 64.38 76 ILE A C 1
ATOM 612 O O . ILE A 1 76 ? 22.644 -20.798 -13.164 1.00 64.38 76 ILE A O 1
ATOM 616 N N . ASN A 1 77 ? 20.839 -21.620 -12.150 1.00 59.59 77 ASN A N 1
ATOM 617 C CA . ASN A 1 77 ? 20.478 -22.534 -13.230 1.00 59.59 77 ASN A CA 1
ATOM 618 C C . ASN A 1 77 ? 19.959 -21.765 -14.463 1.00 59.59 77 ASN A C 1
ATOM 620 O O . ASN A 1 77 ? 18.812 -21.3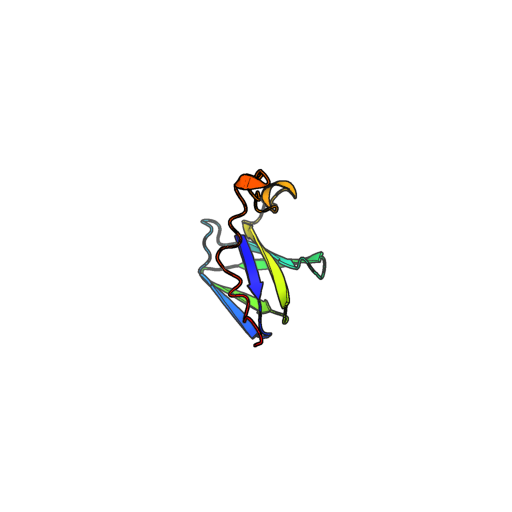23 -14.502 1.00 59.59 77 ASN A O 1
ATOM 624 N N . TRP A 1 78 ? 20.785 -21.649 -15.509 1.00 52.19 78 TRP A N 1
ATOM 625 C CA . TRP A 1 78 ? 20.486 -20.982 -16.794 1.00 52.19 78 TRP A CA 1
ATOM 626 C C . TRP A 1 78 ? 19.470 -21.726 -17.692 1.00 52.19 78 TRP A C 1
ATOM 628 O O . TRP A 1 78 ? 19.327 -21.407 -18.875 1.00 52.19 78 TRP A O 1
ATOM 638 N N . PHE A 1 79 ? 18.742 -22.712 -17.156 1.00 54.06 79 PHE A N 1
ATOM 639 C CA . PHE A 1 79 ? 17.875 -23.654 -17.888 1.00 54.06 79 PHE A CA 1
ATOM 640 C C . PHE A 1 79 ? 16.598 -23.035 -18.510 1.00 54.06 79 PHE A C 1
ATOM 642 O O . PHE A 1 79 ? 15.637 -23.743 -18.799 1.00 54.06 79 PHE A O 1
ATOM 649 N N . GLY A 1 80 ? 16.576 -21.722 -18.761 1.00 52.09 80 GLY A N 1
ATOM 650 C CA . GLY A 1 80 ? 15.498 -21.020 -19.466 1.00 52.09 80 GLY A CA 1
ATOM 651 C C . GLY A 1 80 ? 15.866 -20.472 -20.850 1.00 52.09 80 GLY A C 1
ATOM 652 O O . GLY A 1 80 ? 14.966 -20.151 -21.624 1.00 52.09 80 GLY A O 1
ATOM 653 N N . VAL A 1 81 ? 17.151 -20.371 -21.215 1.00 51.75 81 VAL A N 1
ATOM 654 C CA . VAL A 1 81 ? 17.543 -19.836 -22.532 1.00 51.75 81 VAL A CA 1
ATOM 655 C C . VAL A 1 81 ? 17.756 -20.991 -23.508 1.00 51.75 81 VAL A C 1
ATOM 657 O O . VAL A 1 81 ? 18.840 -21.561 -23.601 1.00 51.75 81 VAL A O 1
ATOM 660 N N . LYS A 1 82 ? 16.715 -21.348 -24.272 1.00 55.09 82 LYS A N 1
ATOM 661 C CA . LYS A 1 82 ? 16.891 -22.192 -25.464 1.00 55.09 82 LYS A CA 1
ATOM 662 C C . LYS A 1 82 ? 17.742 -21.423 -26.476 1.00 55.09 82 LYS A C 1
ATOM 664 O O . LYS A 1 82 ? 17.232 -20.546 -27.171 1.00 55.09 82 LYS A O 1
ATOM 669 N N . SER A 1 83 ? 19.028 -21.751 -26.586 1.00 54.38 83 SER A N 1
ATOM 670 C CA . SER A 1 83 ? 19.843 -21.268 -27.696 1.00 54.38 83 SER A CA 1
ATOM 671 C C . SER A 1 83 ? 19.332 -21.911 -28.991 1.00 54.38 83 SER A C 1
ATOM 673 O O . SER A 1 83 ? 19.377 -23.127 -29.180 1.00 54.38 83 SER A O 1
ATOM 675 N N . ARG A 1 84 ? 18.779 -21.100 -29.901 1.00 51.34 84 ARG A N 1
ATOM 676 C CA . ARG A 1 84 ? 18.555 -21.547 -31.280 1.00 51.34 84 ARG A CA 1
ATOM 677 C C . ARG A 1 84 ? 19.929 -21.708 -31.926 1.00 51.34 84 ARG A C 1
ATOM 679 O O . ARG A 1 84 ? 20.588 -20.710 -32.204 1.00 51.34 84 ARG A O 1
ATOM 686 N N . ARG A 1 85 ? 20.357 -22.948 -32.174 1.00 50.94 85 ARG A N 1
ATOM 687 C CA . ARG A 1 85 ? 21.476 -23.210 -33.088 1.00 50.94 85 ARG A CA 1
ATOM 688 C C . ARG A 1 85 ? 21.042 -22.790 -34.496 1.00 50.94 85 ARG A C 1
ATOM 690 O O . ARG A 1 85 ? 20.053 -23.311 -35.009 1.00 50.94 85 ARG A O 1
ATOM 697 N N . LYS A 1 86 ? 21.744 -21.820 -35.085 1.00 48.97 86 LYS A N 1
ATOM 698 C CA . LYS A 1 86 ? 21.726 -21.594 -36.535 1.00 48.97 86 LYS A CA 1
ATOM 699 C C . LYS A 1 86 ? 22.619 -22.663 -37.172 1.00 48.97 86 LYS A C 1
ATOM 701 O O . LYS A 1 86 ? 23.704 -22.910 -36.647 1.00 48.97 86 LYS A O 1
ATOM 706 N N . TRP A 1 87 ? 22.091 -23.316 -38.204 1.00 49.44 87 TRP A N 1
ATOM 707 C CA . TRP A 1 87 ? 22.830 -24.195 -39.109 1.00 49.44 87 TRP A CA 1
ATOM 708 C C . TRP A 1 87 ? 23.758 -23.368 -39.992 1.00 49.44 87 TRP A C 1
ATOM 710 O O . TRP A 1 87 ? 23.361 -22.220 -40.311 1.00 49.44 87 TRP A O 1
#

Sequence (87 aa):
MIVASEKRGKCRIRNPFDNKRAVLLGTSTGRERTLEGEVLEFETESGSTYFLYPEGKRPRIEDLQIQVPRRESCEINWFGVKSRRKW